Protein AF-A0A2J7ZHQ9-F1 (afdb_monomer_lite)

Structure (mmCIF, N/CA/C/O backbone):
data_AF-A0A2J7ZHQ9-F1
#
_entry.id   AF-A0A2J7ZHQ9-F1
#
loop_
_atom_site.group_PDB
_atom_site.id
_atom_site.type_symbol
_atom_site.label_atom_id
_atom_site.label_alt_id
_atom_site.label_comp_id
_atom_site.label_asym_id
_atom_site.label_entity_id
_atom_site.label_seq_id
_atom_site.pdbx_PDB_ins_code
_atom_site.Cartn_x
_atom_site.Cartn_y
_atom_site.Cartn_z
_atom_site.occupancy
_atom_site.B_iso_or_equiv
_atom_site.auth_seq_id
_atom_site.auth_comp_id
_atom_site.auth_asym_id
_atom_site.auth_atom_id
_atom_site.pdbx_PDB_model_num
ATOM 1 N N . HIS A 1 1 ? -12.777 -10.009 83.485 1.00 61.78 1 HIS A N 1
ATOM 2 C CA . HIS A 1 1 ? -12.203 -10.691 82.304 1.00 61.78 1 HIS A CA 1
ATOM 3 C C . HIS A 1 1 ? -13.187 -10.829 81.144 1.00 61.78 1 HIS A C 1
ATOM 5 O O . HIS A 1 1 ? -12.791 -10.508 80.039 1.00 61.78 1 HIS A O 1
ATOM 11 N N . VAL A 1 2 ? -14.446 -11.237 81.347 1.00 70.38 2 VAL A N 1
ATOM 12 C CA . VAL A 1 2 ? -15.416 -11.395 80.236 1.00 70.38 2 VAL A CA 1
ATOM 13 C C . VAL A 1 2 ? -15.802 -10.056 79.583 1.00 70.38 2 VAL A C 1
ATOM 15 O O . VAL A 1 2 ? -15.767 -9.934 78.365 1.00 70.38 2 VAL A O 1
ATOM 18 N N . GLU A 1 3 ? -16.074 -9.015 80.376 1.00 69.62 3 GLU A N 1
ATOM 19 C CA . GLU A 1 3 ? -16.446 -7.682 79.860 1.00 69.62 3 GLU A CA 1
ATOM 20 C C . GLU A 1 3 ? -15.342 -7.027 79.017 1.00 69.62 3 GLU A C 1
ATOM 22 O O . GLU A 1 3 ? -15.612 -6.379 78.006 1.00 69.62 3 GLU A O 1
ATOM 27 N N . THR A 1 4 ? -14.079 -7.238 79.395 1.00 74.06 4 THR A N 1
ATOM 28 C CA . THR A 1 4 ? -12.920 -6.731 78.650 1.00 74.06 4 THR A CA 1
ATOM 29 C C . THR A 1 4 ? -12.743 -7.435 77.303 1.00 74.06 4 THR A C 1
ATOM 31 O O . THR A 1 4 ? -12.291 -6.803 76.351 1.00 74.06 4 THR A O 1
ATOM 34 N N . THR A 1 5 ? -13.133 -8.709 77.200 1.00 85.06 5 THR A N 1
ATOM 35 C CA . THR A 1 5 ? -13.082 -9.485 75.951 1.00 85.06 5 THR A CA 1
ATOM 36 C C . THR A 1 5 ? -14.161 -9.023 74.976 1.00 85.06 5 THR A C 1
ATOM 38 O O . THR A 1 5 ? -13.853 -8.697 73.833 1.00 85.06 5 THR A O 1
ATOM 41 N N . VAL A 1 6 ? -15.399 -8.856 75.452 1.00 86.94 6 VAL A N 1
ATOM 42 C CA . VAL A 1 6 ? -16.520 -8.370 74.627 1.00 86.94 6 VAL A CA 1
ATOM 43 C C . VAL A 1 6 ? -16.253 -6.956 74.095 1.00 86.94 6 VAL A C 1
ATOM 45 O O . VAL A 1 6 ? -16.553 -6.648 72.942 1.00 86.94 6 VAL A O 1
ATOM 48 N N . ALA A 1 7 ? -15.638 -6.084 74.900 1.00 88.06 7 ALA A N 1
ATOM 49 C CA . ALA A 1 7 ? -15.259 -4.740 74.460 1.00 88.06 7 ALA A CA 1
ATOM 50 C C . ALA A 1 7 ? -14.174 -4.744 73.364 1.00 88.06 7 ALA A C 1
ATOM 52 O O . ALA A 1 7 ? -14.188 -3.877 72.483 1.00 88.06 7 ALA A O 1
ATOM 53 N N . ALA A 1 8 ? -13.245 -5.706 73.401 1.00 88.19 8 ALA A N 1
ATOM 54 C CA . ALA A 1 8 ? -12.218 -5.875 72.376 1.00 88.19 8 ALA A CA 1
ATOM 55 C C . ALA A 1 8 ? -12.822 -6.376 71.053 1.00 88.19 8 ALA A C 1
ATOM 57 O O . ALA A 1 8 ? -12.576 -5.768 70.010 1.00 88.19 8 ALA A O 1
ATOM 58 N N . GLU A 1 9 ? -13.698 -7.382 71.110 1.00 90.19 9 GLU A N 1
ATOM 59 C CA . GLU A 1 9 ? -14.423 -7.922 69.948 1.00 90.19 9 GLU A CA 1
ATOM 60 C C . GLU A 1 9 ? -15.293 -6.848 69.271 1.00 90.19 9 GLU A C 1
ATOM 62 O O . GLU A 1 9 ? -15.288 -6.694 68.050 1.00 90.19 9 GLU A O 1
ATOM 67 N N . LEU A 1 10 ? -15.977 -6.008 70.058 1.00 91.88 10 LEU A N 1
ATOM 68 C CA . LEU A 1 10 ? -16.761 -4.878 69.541 1.00 91.88 10 LEU A CA 1
ATOM 69 C C . LEU A 1 10 ? -15.901 -3.827 68.828 1.00 91.88 10 LEU A C 1
ATOM 71 O O . LEU A 1 10 ? -16.363 -3.164 67.893 1.00 91.88 10 LEU A O 1
ATOM 75 N N . LYS A 1 11 ? -14.664 -3.623 69.287 1.00 93.12 11 LYS A N 1
ATOM 76 C CA . LYS A 1 11 ? -13.722 -2.688 68.663 1.00 93.12 11 LYS A CA 1
ATOM 77 C C . LYS A 1 11 ? -13.212 -3.235 67.329 1.00 93.12 11 LYS A C 1
ATOM 79 O O . LYS A 1 11 ? -13.071 -2.460 66.383 1.00 93.12 11 LYS A O 1
ATOM 84 N N . GLU A 1 12 ? -12.988 -4.540 67.252 1.00 93.69 12 GLU A N 1
ATOM 85 C CA . GLU A 1 12 ? -12.565 -5.243 66.041 1.00 93.69 12 GLU A CA 1
ATOM 86 C C . GLU A 1 12 ? -13.674 -5.257 64.979 1.00 93.69 12 GLU A C 1
ATOM 88 O O . GLU A 1 12 ? -13.460 -4.770 63.868 1.00 93.69 12 GLU A O 1
ATOM 93 N N . LEU A 1 13 ? -14.906 -5.612 65.359 1.00 94.31 13 LEU A N 1
ATOM 94 C CA . LEU A 1 13 ? -16.095 -5.528 64.496 1.00 94.31 13 LEU A CA 1
ATOM 95 C C . LEU A 1 13 ? -16.310 -4.122 63.910 1.00 94.31 13 LEU A C 1
ATOM 97 O O . LEU A 1 13 ? -16.663 -3.957 62.740 1.00 94.31 13 LEU A O 1
ATOM 101 N N . LYS A 1 14 ? -16.065 -3.070 64.701 1.00 94.75 14 LYS A N 1
ATOM 102 C CA . LYS A 1 14 ? -16.135 -1.680 64.214 1.00 94.75 14 LYS A CA 1
ATOM 103 C C . LYS A 1 14 ? -15.037 -1.356 63.200 1.00 94.75 14 LYS A C 1
ATOM 105 O O . LYS A 1 14 ? -15.280 -0.575 62.276 1.00 94.75 14 LYS A O 1
ATOM 110 N N . ALA A 1 15 ? -13.841 -1.914 63.368 1.00 94.38 15 ALA A N 1
ATOM 111 C CA . ALA A 1 15 ? -12.746 -1.728 62.422 1.00 94.38 15 ALA A CA 1
ATOM 112 C C . ALA A 1 15 ? -13.051 -2.420 61.085 1.00 94.38 15 ALA A C 1
ATOM 114 O O . ALA A 1 15 ? -12.880 -1.803 60.028 1.00 94.38 15 ALA A O 1
ATOM 115 N N . GLU A 1 16 ? -13.589 -3.639 61.129 1.00 94.56 16 GLU A N 1
ATOM 116 C CA . GLU A 1 16 ? -14.009 -4.390 59.943 1.00 94.56 16 GLU A CA 1
ATOM 117 C C . GLU A 1 16 ? -15.145 -3.702 59.186 1.00 94.56 16 GLU A C 1
ATOM 119 O O . GLU A 1 16 ? -15.059 -3.531 57.968 1.00 94.56 16 GLU A O 1
ATOM 124 N N . LEU A 1 17 ? -16.168 -3.202 59.887 1.00 96.19 17 LEU A N 1
ATOM 125 C CA . LEU A 1 17 ? -17.249 -2.440 59.253 1.00 96.19 17 LEU A CA 1
ATOM 126 C C . LEU A 1 17 ? -16.724 -1.199 58.526 1.00 96.19 17 LEU A C 1
ATOM 128 O O . LEU A 1 17 ? -17.146 -0.900 57.406 1.00 96.19 17 LEU A O 1
ATOM 132 N N . LYS A 1 18 ? -15.761 -0.491 59.122 1.00 95.38 18 LYS A N 1
ATOM 133 C CA . LYS A 1 18 ? -15.149 0.689 58.499 1.00 95.38 18 LYS A CA 1
ATOM 134 C C . LYS A 1 18 ? -14.316 0.320 57.267 1.00 95.38 18 LYS A C 1
ATOM 136 O O . LYS A 1 18 ? -14.308 1.069 56.285 1.00 95.38 18 LYS A O 1
ATOM 141 N N . ALA A 1 19 ? -13.629 -0.822 57.295 1.00 94.00 19 ALA A N 1
ATOM 142 C CA . ALA A 1 19 ? -12.905 -1.347 56.140 1.00 94.00 19 ALA A CA 1
ATOM 143 C C . ALA A 1 19 ? -13.871 -1.729 55.007 1.00 94.00 19 ALA A C 1
ATOM 145 O O . ALA A 1 19 ? -13.697 -1.282 53.871 1.00 94.00 19 ALA A O 1
ATOM 146 N N . MET A 1 20 ? -14.953 -2.434 55.336 1.00 95.75 20 MET A N 1
ATOM 147 C CA . MET A 1 20 ? -15.978 -2.856 54.382 1.00 95.75 20 MET A CA 1
ATOM 148 C C . MET A 1 20 ? -16.685 -1.663 53.722 1.00 95.75 20 MET A C 1
ATOM 150 O O . MET A 1 20 ? -16.873 -1.644 52.506 1.00 95.75 20 MET A O 1
ATOM 154 N N . GLN A 1 21 ? -16.999 -0.612 54.486 1.00 94.31 21 GLN A N 1
ATOM 155 C CA . GLN A 1 21 ? -17.544 0.639 53.944 1.00 94.31 21 GLN A CA 1
ATOM 156 C C . GLN A 1 21 ? -16.585 1.306 52.949 1.00 94.31 21 GLN A C 1
ATOM 158 O O . GLN A 1 21 ? -17.005 1.785 51.891 1.00 94.31 21 GLN A O 1
ATOM 163 N N . LYS A 1 22 ? -15.281 1.322 53.253 1.00 95.50 22 LYS A N 1
ATOM 164 C CA . LYS A 1 22 ? -14.257 1.872 52.353 1.00 95.50 22 LYS A CA 1
ATOM 165 C C . LYS A 1 22 ? -14.185 1.077 51.051 1.00 95.50 22 LYS A C 1
ATOM 167 O O . LYS A 1 22 ? -14.045 1.675 49.981 1.00 95.50 22 LYS A O 1
ATOM 172 N N . ASP A 1 23 ? -14.290 -0.242 51.129 1.00 92.94 23 ASP A N 1
ATOM 173 C CA . ASP A 1 23 ? -14.231 -1.112 49.958 1.00 92.94 23 ASP A CA 1
ATOM 174 C C . ASP A 1 23 ? -15.501 -1.030 49.106 1.00 92.94 23 ASP A C 1
ATOM 176 O O . ASP A 1 23 ? -15.393 -0.967 47.880 1.00 92.94 23 ASP A O 1
ATOM 180 N N . PHE A 1 24 ? -16.677 -0.857 49.714 1.00 94.50 24 PHE A N 1
ATOM 181 C CA . PHE A 1 24 ? -17.918 -0.562 48.991 1.00 94.50 24 PHE A CA 1
ATOM 182 C C . PHE A 1 24 ? -17.814 0.729 48.163 1.00 94.50 24 PHE A C 1
ATOM 184 O O . PHE A 1 24 ? -18.141 0.741 46.974 1.00 94.50 24 PHE A O 1
ATOM 191 N N . VAL A 1 25 ? -17.271 1.807 48.741 1.00 93.94 25 VAL A N 1
ATOM 192 C CA . VAL A 1 25 ? -17.068 3.080 48.022 1.00 93.94 25 VAL A CA 1
ATOM 193 C C . VAL A 1 25 ? -16.061 2.929 46.877 1.00 93.94 25 VAL A C 1
ATOM 195 O O . VAL A 1 25 ? -16.251 3.504 45.800 1.00 93.94 25 VAL A O 1
ATOM 198 N N . LYS A 1 26 ? -14.986 2.150 47.063 1.00 89.88 26 LYS A N 1
ATOM 199 C CA . LYS A 1 26 ? -14.046 1.842 45.970 1.00 89.88 26 LYS A CA 1
ATOM 200 C C . LYS A 1 26 ? -14.738 1.053 44.861 1.00 89.88 26 LYS A C 1
ATOM 202 O O . LYS A 1 26 ? -14.571 1.397 43.692 1.00 89.88 26 LYS A O 1
ATOM 207 N N . PHE A 1 27 ? -15.529 0.043 45.214 1.00 89.12 27 PHE A N 1
ATOM 208 C CA . PHE A 1 27 ? -16.251 -0.784 44.254 1.00 89.12 27 PHE A CA 1
ATOM 209 C C . PHE A 1 27 ? -17.253 0.046 43.442 1.00 89.12 27 PHE A C 1
ATOM 211 O O . PHE A 1 27 ? -17.243 -0.015 42.213 1.00 89.12 27 PHE A O 1
ATOM 218 N N . GLN A 1 28 ? -18.022 0.925 44.092 1.00 87.00 28 GLN A N 1
ATOM 219 C CA . GLN A 1 28 ? -18.915 1.866 43.407 1.00 87.00 28 GLN A CA 1
ATOM 220 C C . GLN A 1 28 ? -18.170 2.763 42.406 1.00 87.00 28 GLN A C 1
ATOM 222 O O . GLN A 1 28 ? -18.630 2.946 41.277 1.00 87.00 28 GLN A O 1
ATOM 227 N N . LYS A 1 29 ? -16.988 3.284 42.767 1.00 84.88 29 LYS A N 1
ATOM 228 C CA . LYS A 1 29 ? -16.154 4.085 41.849 1.00 84.88 29 LYS A CA 1
ATOM 229 C C . LYS A 1 29 ? -15.636 3.264 40.663 1.00 84.88 29 LYS A C 1
ATOM 231 O O . LYS A 1 29 ? -15.608 3.765 39.537 1.00 84.88 29 LYS A O 1
ATOM 236 N N . VAL A 1 30 ? -15.244 2.008 40.873 1.00 83.12 30 VAL A N 1
ATOM 237 C CA . VAL A 1 30 ? -14.820 1.109 39.785 1.00 83.12 30 VAL A CA 1
ATOM 238 C C . VAL A 1 30 ? -15.980 0.833 38.826 1.00 83.12 30 VAL A C 1
ATOM 240 O O . VAL A 1 30 ? -15.809 0.975 37.618 1.00 83.12 30 VAL A O 1
ATOM 243 N N . VAL A 1 31 ? -17.177 0.543 39.339 1.00 83.56 31 VAL A N 1
ATOM 244 C CA . VAL A 1 31 ? -18.376 0.311 38.514 1.00 83.56 31 VAL A CA 1
ATOM 245 C C . VAL A 1 31 ? -18.757 1.564 37.710 1.00 83.56 31 VAL A C 1
ATOM 247 O O . VAL A 1 31 ? -18.989 1.474 36.502 1.00 83.56 31 VAL A O 1
ATOM 250 N N . ALA A 1 32 ? -18.728 2.750 38.328 1.00 76.25 32 ALA A N 1
ATOM 251 C CA . ALA A 1 32 ? -19.004 4.023 37.652 1.00 76.25 32 ALA A CA 1
ATOM 252 C C . ALA A 1 32 ? -17.957 4.387 36.577 1.00 76.25 32 ALA A C 1
ATOM 254 O O . ALA A 1 32 ? -18.278 4.985 35.548 1.00 76.25 32 ALA A O 1
ATOM 255 N N . THR A 1 33 ? -16.687 4.024 36.778 1.00 71.50 33 THR A N 1
ATOM 256 C CA . THR A 1 33 ? -15.634 4.259 35.773 1.00 71.50 33 THR A CA 1
ATOM 257 C C . THR A 1 33 ? -15.592 3.195 34.674 1.00 71.50 33 THR A C 1
ATOM 259 O O . THR A 1 33 ? -15.195 3.500 33.545 1.00 71.50 33 THR A O 1
ATOM 262 N N . ALA A 1 34 ? -16.030 1.966 34.951 1.00 69.00 34 ALA A N 1
ATOM 263 C CA . ALA A 1 34 ? -16.168 0.911 33.951 1.00 69.00 34 ALA A CA 1
ATOM 264 C C . ALA A 1 34 ? -17.293 1.227 32.948 1.00 69.00 34 ALA A C 1
ATOM 266 O O . ALA A 1 34 ? -17.098 1.078 31.736 1.00 69.00 34 ALA A O 1
ATOM 267 N N . SER A 1 35 ? -18.428 1.754 33.421 1.00 60.59 35 SER A N 1
ATOM 268 C CA . SER A 1 35 ? -19.535 2.184 32.555 1.00 60.59 35 SER A CA 1
ATOM 269 C C . SER A 1 35 ? -19.158 3.393 31.683 1.00 60.59 35 SER A C 1
ATOM 271 O O . SER A 1 35 ? -19.458 3.412 30.485 1.00 60.59 35 SER A O 1
ATOM 273 N N . SER A 1 36 ? -18.399 4.359 32.218 1.00 59.44 36 SER A N 1
ATOM 274 C CA . SER A 1 36 ? -17.963 5.538 31.453 1.00 59.44 36 SER A CA 1
ATOM 275 C C . SER A 1 36 ? -16.868 5.233 30.418 1.00 59.44 36 SER A C 1
ATOM 277 O O . SER A 1 36 ? -16.917 5.757 29.300 1.00 59.44 36 SER A O 1
ATOM 279 N N . LYS A 1 37 ? -15.915 4.334 30.715 1.00 58.94 37 LYS A N 1
ATOM 280 C CA . LYS A 1 37 ? -14.898 3.876 29.743 1.00 58.94 37 LYS A CA 1
ATOM 281 C C . LYS A 1 37 ? -15.503 3.054 28.604 1.00 58.94 37 LYS A C 1
ATOM 283 O O . LYS A 1 37 ? -15.069 3.210 27.460 1.00 58.94 37 LYS A O 1
ATOM 288 N N . SER A 1 38 ? -16.508 2.223 28.888 1.00 55.09 38 SER A N 1
ATOM 289 C CA . SER A 1 38 ? -17.235 1.455 27.867 1.00 55.09 38 SER A CA 1
ATOM 290 C C . SER A 1 38 ? -17.965 2.380 26.883 1.00 55.09 38 SER A C 1
ATOM 292 O O . SER A 1 38 ? -17.800 2.256 25.667 1.00 55.09 38 SER A O 1
ATOM 294 N N . ASN A 1 39 ? -18.650 3.411 27.392 1.00 55.84 39 ASN A N 1
ATOM 295 C CA . ASN A 1 39 ? -19.322 4.406 26.550 1.00 55.84 39 ASN A CA 1
ATOM 296 C C . ASN A 1 39 ? -18.348 5.290 25.759 1.00 55.84 39 ASN A C 1
ATOM 298 O O . ASN A 1 39 ? -18.624 5.619 24.606 1.00 55.84 39 ASN A O 1
ATOM 302 N N . LYS A 1 40 ? -17.178 5.633 26.315 1.00 57.06 40 LYS A N 1
ATOM 303 C CA . LYS A 1 40 ? -16.151 6.405 25.591 1.00 57.06 40 LYS A CA 1
ATOM 304 C C . LYS A 1 40 ? -15.539 5.604 24.434 1.00 57.06 40 LYS A C 1
ATOM 306 O O . LYS A 1 40 ? -15.316 6.158 23.362 1.00 57.06 40 LYS A O 1
ATOM 311 N N . ARG A 1 41 ? -15.345 4.289 24.611 1.00 56.53 41 ARG A N 1
ATOM 312 C CA . ARG A 1 41 ? -14.895 3.372 23.545 1.00 56.53 41 ARG A CA 1
ATOM 313 C C . ARG A 1 41 ? -15.956 3.132 22.468 1.00 56.53 41 ARG A C 1
ATOM 315 O O . ARG A 1 41 ? -15.578 2.922 21.322 1.00 56.53 41 ARG A O 1
ATOM 322 N N . LYS A 1 42 ? -17.249 3.177 22.808 1.00 53.47 42 LYS A N 1
ATOM 323 C CA . LYS A 1 42 ? -18.343 3.129 21.821 1.00 53.47 42 LYS A CA 1
ATOM 324 C C . LYS A 1 42 ? -18.479 4.442 21.043 1.00 53.47 42 LYS A C 1
ATOM 326 O O . LYS A 1 42 ? -18.558 4.406 19.825 1.00 53.47 42 LYS A O 1
ATOM 331 N N . ARG A 1 43 ? -18.416 5.600 21.713 1.00 52.22 43 ARG A N 1
ATOM 332 C CA . ARG A 1 43 ? -18.513 6.922 21.058 1.00 52.22 43 ARG A CA 1
ATOM 333 C C . ARG A 1 43 ? -17.313 7.256 20.169 1.00 52.22 43 ARG A C 1
ATOM 335 O O . ARG A 1 43 ? -17.493 7.910 19.157 1.00 52.22 43 ARG A O 1
ATOM 342 N N . ALA A 1 44 ? -16.113 6.765 20.488 1.00 56.50 44 ALA A N 1
ATOM 343 C CA . ALA A 1 44 ? -14.942 6.903 19.612 1.00 56.50 44 ALA A CA 1
ATOM 344 C C . ALA A 1 44 ? -15.003 6.024 18.341 1.00 56.50 44 ALA A C 1
ATOM 346 O O . ALA A 1 44 ? -14.116 6.110 17.497 1.00 56.50 44 ALA A O 1
ATOM 347 N N . LYS A 1 45 ? -16.017 5.157 18.217 1.00 56.50 45 LYS A N 1
ATOM 348 C CA . LYS A 1 45 ? -16.210 4.216 17.106 1.00 56.50 45 LYS A CA 1
ATOM 349 C C . LYS A 1 45 ? -17.487 4.480 16.309 1.00 56.50 45 LYS A C 1
ATOM 351 O O . LYS A 1 45 ? -17.897 3.592 15.581 1.00 56.50 45 LYS A O 1
ATOM 356 N N . LEU A 1 46 ? -18.141 5.626 16.462 1.00 61.59 46 LEU A N 1
ATOM 357 C CA . LEU A 1 46 ? -19.355 5.971 15.720 1.00 61.59 46 LEU A CA 1
ATOM 358 C C . LEU A 1 46 ? -19.148 7.338 15.063 1.00 61.59 46 LEU A C 1
ATOM 360 O O . LEU A 1 46 ? -18.519 8.214 15.660 1.00 61.59 46 LEU A O 1
ATOM 364 N N . ASN A 1 47 ? -19.639 7.513 13.837 1.00 61.50 47 ASN A N 1
ATOM 365 C CA . ASN A 1 47 ? -19.669 8.825 13.189 1.00 61.50 47 ASN A CA 1
ATOM 366 C C . ASN A 1 47 ? -20.606 9.773 13.965 1.00 61.50 47 ASN A C 1
ATOM 368 O O . ASN A 1 47 ? -21.385 9.332 14.811 1.00 61.50 47 ASN A O 1
ATOM 372 N N . ALA A 1 48 ? -20.581 11.073 13.648 1.00 65.44 48 ALA A N 1
ATOM 373 C CA . ALA A 1 48 ? -21.476 12.068 14.256 1.00 65.44 48 ALA A CA 1
ATOM 374 C C . ALA A 1 48 ? -22.978 11.717 14.125 1.00 65.44 48 ALA A C 1
ATOM 376 O O . ALA A 1 48 ? -23.772 12.133 14.960 1.00 65.44 48 ALA A O 1
ATOM 377 N N . ASP A 1 49 ? -23.331 10.903 13.126 1.00 69.06 49 ASP A N 1
ATOM 378 C CA . ASP A 1 49 ? -24.682 10.416 12.813 1.00 69.06 49 ASP A CA 1
ATOM 379 C C . ASP A 1 49 ? -25.022 9.047 13.460 1.00 69.06 49 ASP A C 1
ATOM 381 O O . ASP A 1 49 ? -26.010 8.401 13.138 1.00 69.06 49 ASP A O 1
ATOM 385 N N . GLY A 1 50 ? -24.182 8.524 14.363 1.00 67.44 50 GLY A N 1
ATOM 386 C CA . GLY A 1 50 ? -24.461 7.261 15.069 1.00 67.44 50 GLY A CA 1
ATOM 387 C C . GLY A 1 50 ? -24.283 5.984 14.234 1.00 67.44 50 GLY A C 1
ATOM 388 O O . GLY A 1 50 ? -24.469 4.885 14.756 1.00 67.44 50 GLY A O 1
ATOM 389 N N . THR A 1 51 ? -23.865 6.104 12.974 1.00 65.44 51 THR A N 1
ATOM 390 C CA . THR A 1 51 ? -23.480 4.981 12.107 1.00 65.44 51 THR A CA 1
ATOM 391 C C . THR A 1 51 ? -22.059 4.493 12.408 1.00 65.44 51 THR A C 1
ATOM 393 O O . THR A 1 51 ? -21.206 5.265 12.863 1.00 65.44 51 THR A O 1
ATOM 396 N N . GLU A 1 52 ? -21.770 3.205 12.159 1.00 62.59 52 GLU A N 1
ATOM 397 C CA . GLU A 1 52 ? -20.383 2.722 12.207 1.00 62.59 52 GLU A CA 1
ATOM 398 C C . GLU A 1 52 ? -19.529 3.500 11.177 1.00 62.59 52 GLU A C 1
ATOM 400 O O . GLU A 1 52 ? -19.948 3.647 10.025 1.00 62.59 52 GLU A O 1
ATOM 405 N N . PRO A 1 53 ? -18.323 3.987 11.537 1.00 57.81 53 PRO A N 1
ATOM 406 C CA . PRO A 1 53 ? -17.359 4.482 10.579 1.00 57.81 53 PRO A CA 1
ATOM 407 C C . PRO A 1 53 ? -17.095 3.341 9.620 1.00 57.81 53 PRO A C 1
ATOM 409 O O . PRO A 1 53 ? -16.670 2.259 10.038 1.00 57.81 53 PRO A O 1
ATOM 412 N N . SER A 1 54 ? -17.384 3.578 8.341 1.00 58.09 54 SER A N 1
ATOM 413 C CA . SER A 1 54 ? -17.089 2.605 7.305 1.00 58.09 54 SER A CA 1
ATOM 414 C C . SER A 1 54 ? -15.628 2.188 7.458 1.00 58.09 54 SER A C 1
ATOM 416 O O . SER A 1 54 ? -14.712 2.993 7.285 1.00 58.09 54 SER A O 1
ATOM 418 N N . ARG A 1 55 ? -15.393 0.915 7.798 1.00 54.12 55 ARG A N 1
ATOM 419 C CA . ARG A 1 55 ? -14.043 0.335 7.927 1.00 54.12 55 ARG A CA 1
ATOM 420 C C . ARG A 1 55 ? -13.306 0.276 6.584 1.00 54.12 55 ARG A C 1
ATOM 422 O O . ARG A 1 55 ? -12.193 -0.247 6.515 1.00 54.12 55 ARG A O 1
ATOM 429 N N . SER A 1 56 ? -13.883 0.815 5.512 1.00 53.66 56 SER A N 1
ATOM 430 C CA . SER A 1 56 ? -13.185 1.073 4.263 1.00 53.66 56 SER A CA 1
ATOM 431 C C . SER A 1 56 ? -12.340 2.343 4.398 1.00 53.66 56 SER A C 1
ATOM 433 O O . SER A 1 56 ? -12.702 3.421 3.929 1.00 53.66 56 SER A O 1
ATOM 435 N N . SER A 1 57 ? -11.178 2.213 5.038 1.00 61.56 57 SER A N 1
ATOM 436 C CA . SER A 1 57 ? -10.083 3.164 4.835 1.00 61.56 57 SER A CA 1
ATOM 437 C C . SER A 1 57 ? -9.913 3.383 3.326 1.00 61.56 57 SER A C 1
ATOM 439 O O . SER A 1 57 ? -9.896 2.398 2.585 1.00 61.56 57 SER A O 1
ATOM 441 N N . GLY A 1 58 ? -9.823 4.633 2.856 1.00 63.44 58 GLY A N 1
ATOM 442 C CA . GLY A 1 58 ? -9.841 4.979 1.423 1.00 63.44 58 GLY A CA 1
ATOM 443 C C . GLY A 1 58 ? -8.842 4.203 0.549 1.00 63.44 58 GLY A C 1
ATOM 444 O O . GLY A 1 58 ? -9.052 4.067 -0.649 1.00 63.44 58 GLY A O 1
ATOM 445 N N . PHE A 1 59 ? -7.813 3.598 1.149 1.00 65.12 59 PHE A N 1
ATOM 446 C CA . PHE A 1 59 ? -6.861 2.694 0.497 1.00 65.12 59 PHE A CA 1
ATOM 447 C C . PHE A 1 59 ? -7.460 1.371 -0.015 1.00 65.12 59 PHE A C 1
ATOM 449 O O . PHE A 1 59 ? -6.887 0.756 -0.914 1.00 65.12 59 PHE A O 1
ATOM 456 N N . ARG A 1 60 ? -8.593 0.922 0.543 1.00 78.56 60 ARG A N 1
ATOM 457 C CA . ARG A 1 60 ? -9.325 -0.275 0.091 1.00 78.56 60 ARG A CA 1
ATOM 458 C C . ARG A 1 60 ? -10.384 0.028 -0.966 1.00 78.56 60 ARG A C 1
ATOM 460 O O . ARG A 1 60 ? -11.037 -0.904 -1.423 1.00 78.56 60 ARG A O 1
ATOM 467 N N . LYS A 1 61 ? -10.582 1.298 -1.335 1.00 80.75 61 LYS A N 1
ATOM 468 C CA . LYS A 1 61 ? -11.518 1.661 -2.399 1.00 80.75 61 LYS A CA 1
ATOM 469 C C . LYS A 1 61 ? -11.014 1.045 -3.713 1.00 80.75 61 LYS A C 1
ATOM 471 O O . LYS A 1 61 ? -9.864 1.308 -4.068 1.00 80.75 61 LYS A O 1
ATOM 476 N N . 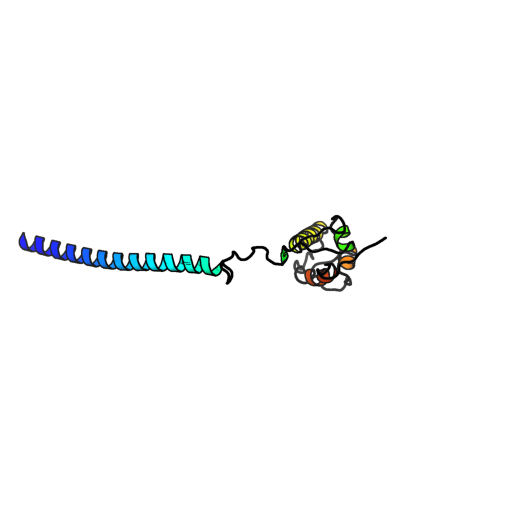PRO A 1 62 ? -11.819 0.225 -4.408 1.00 84.50 62 PRO A N 1
ATOM 477 C CA . PRO A 1 62 ? -11.478 -0.234 -5.747 1.00 84.50 62 PRO A CA 1
ATOM 478 C C . PRO A 1 62 ? -11.290 0.972 -6.671 1.00 84.50 62 PRO A C 1
ATOM 480 O O . PRO A 1 62 ? -12.107 1.895 -6.675 1.00 84.50 62 PRO A O 1
ATOM 483 N N . THR A 1 63 ? -10.181 0.989 -7.403 1.00 86.44 63 THR A N 1
ATOM 484 C CA . THR A 1 63 ? -9.830 2.056 -8.346 1.00 86.44 63 THR A CA 1
ATOM 485 C C . THR A 1 63 ? -9.402 1.435 -9.660 1.00 86.44 63 THR A C 1
ATOM 487 O O . THR A 1 63 ? -8.758 0.388 -9.661 1.00 86.44 63 THR A O 1
ATOM 490 N N . PHE A 1 64 ? -9.743 2.073 -10.773 1.00 88.25 64 PHE A N 1
ATOM 491 C CA . PHE A 1 64 ? -9.232 1.649 -12.068 1.00 88.25 64 PHE A CA 1
ATOM 492 C C . PHE A 1 64 ? -7.731 1.951 -12.169 1.00 88.25 64 PHE A C 1
ATOM 494 O O . PHE A 1 64 ? -7.251 2.983 -11.685 1.00 88.25 64 PHE A O 1
ATOM 501 N N . ILE A 1 65 ? -7.002 1.031 -12.789 1.00 89.81 65 ILE A N 1
ATOM 502 C CA . ILE A 1 65 ? -5.572 1.143 -13.088 1.00 89.81 65 ILE A CA 1
ATOM 503 C C . ILE A 1 65 ? -5.377 1.231 -14.602 1.00 89.81 65 ILE A C 1
ATOM 505 O O . ILE A 1 65 ? -6.219 0.739 -15.352 1.00 89.81 65 ILE A O 1
ATOM 509 N N . LEU A 1 66 ? -4.290 1.862 -15.045 1.00 88.81 66 LEU A N 1
ATOM 510 C CA . LEU A 1 66 ? -3.919 1.885 -16.462 1.00 88.81 66 LEU A CA 1
ATOM 511 C C . LEU A 1 66 ? -3.547 0.484 -16.968 1.00 88.81 66 LEU A C 1
ATOM 513 O O . LEU A 1 66 ? -3.038 -0.341 -16.205 1.00 88.81 66 LEU A O 1
ATOM 517 N N . ASP A 1 67 ? -3.734 0.254 -18.269 1.00 88.25 67 ASP A N 1
ATOM 518 C CA . ASP A 1 67 ? -3.448 -1.030 -18.926 1.00 88.25 67 ASP A CA 1
ATOM 519 C C . ASP A 1 67 ? -1.997 -1.480 -18.725 1.00 88.25 67 ASP A C 1
ATOM 521 O O . ASP A 1 67 ? -1.755 -2.647 -18.443 1.00 88.25 67 ASP A O 1
ATOM 525 N N . GLN A 1 68 ? -1.038 -0.548 -18.749 1.00 88.62 68 GLN A N 1
ATOM 526 C CA . GLN A 1 68 ? 0.374 -0.846 -18.485 1.00 88.62 68 GLN A CA 1
ATOM 527 C C . GLN A 1 68 ? 0.593 -1.434 -17.080 1.00 88.62 68 GLN A C 1
ATOM 529 O O . GLN A 1 68 ? 1.366 -2.376 -16.907 1.00 88.62 68 GLN A O 1
ATOM 534 N N . LEU A 1 69 ? -0.097 -0.897 -16.066 1.00 90.12 69 LEU A N 1
ATOM 535 C CA . LEU A 1 69 ? -0.028 -1.416 -14.700 1.00 90.12 69 LEU A CA 1
ATOM 536 C C . LEU A 1 69 ? -0.784 -2.746 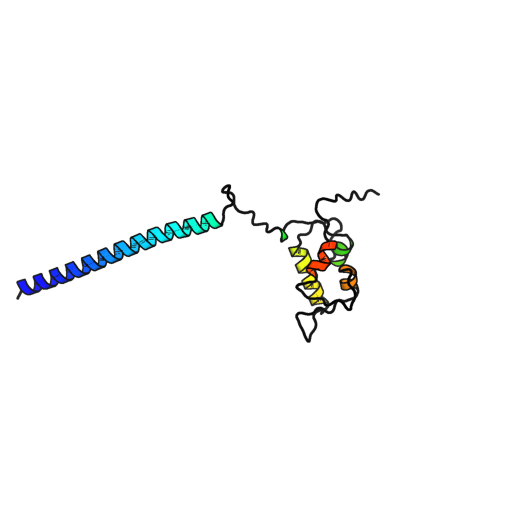-14.565 1.00 90.12 69 LEU A C 1
ATOM 538 O O . LEU A 1 69 ? -0.345 -3.612 -13.811 1.00 90.12 69 LEU A O 1
ATOM 542 N N . ALA A 1 70 ? -1.895 -2.924 -15.283 1.00 90.31 70 ALA A N 1
ATOM 543 C CA . ALA A 1 70 ? -2.638 -4.182 -15.301 1.00 90.31 70 ALA A CA 1
ATOM 544 C C . ALA A 1 70 ? -1.804 -5.317 -15.917 1.00 90.31 70 ALA A C 1
ATOM 546 O O . ALA A 1 70 ? -1.658 -6.366 -15.290 1.00 90.31 70 ALA A O 1
ATOM 547 N N . ASP A 1 71 ? -1.184 -5.065 -17.071 1.00 90.94 71 ASP A N 1
ATOM 548 C CA . ASP A 1 71 ? -0.324 -6.017 -17.777 1.00 90.94 71 ASP A CA 1
ATOM 549 C C . ASP A 1 71 ? 0.895 -6.402 -16.921 1.00 90.94 71 ASP A C 1
ATOM 551 O O . ASP A 1 71 ? 1.198 -7.585 -16.770 1.00 90.94 71 ASP A O 1
ATOM 555 N N . PHE A 1 72 ? 1.546 -5.426 -16.275 1.00 90.81 72 PHE A N 1
ATOM 556 C CA . PHE A 1 72 ? 2.690 -5.678 -15.390 1.00 90.81 72 PHE A CA 1
ATOM 557 C C . PHE A 1 72 ? 2.336 -6.558 -14.182 1.00 90.81 72 PHE A C 1
ATOM 559 O O . PHE A 1 72 ? 3.127 -7.396 -13.751 1.00 90.81 72 PHE A O 1
ATOM 566 N N . LEU A 1 73 ? 1.142 -6.373 -13.615 1.00 90.06 73 LEU A N 1
ATOM 567 C CA . LEU A 1 73 ? 0.660 -7.163 -12.479 1.00 90.06 73 LEU A CA 1
ATOM 568 C C . LEU A 1 73 ? -0.043 -8.458 -12.903 1.00 90.06 73 LEU A C 1
ATOM 570 O O . LEU A 1 73 ? -0.495 -9.205 -12.034 1.00 90.06 73 LEU A O 1
ATOM 574 N N . ASN A 1 74 ? -0.127 -8.719 -14.210 1.00 89.81 74 ASN A N 1
ATOM 575 C CA . ASN A 1 74 ? -0.845 -9.838 -14.809 1.00 89.81 74 ASN A CA 1
ATOM 576 C C . ASN A 1 74 ? -2.322 -9.907 -14.366 1.00 89.81 74 ASN A C 1
ATOM 578 O O . ASN A 1 74 ? -2.845 -10.963 -14.001 1.00 89.81 74 ASN A O 1
ATOM 582 N N . ILE A 1 75 ? -2.985 -8.748 -14.354 1.00 87.88 75 ILE A N 1
ATOM 583 C CA . ILE A 1 75 ? -4.408 -8.572 -14.039 1.00 87.88 75 ILE A CA 1
ATOM 584 C C . ILE A 1 75 ? -5.147 -8.201 -15.328 1.00 87.88 75 ILE A C 1
ATOM 586 O O . ILE A 1 75 ? -4.605 -7.516 -16.189 1.00 87.88 75 ILE A O 1
ATOM 590 N N . SER A 1 76 ? -6.413 -8.606 -15.455 1.00 88.12 76 SER A N 1
ATOM 591 C CA . SER A 1 76 ? -7.247 -8.197 -16.589 1.00 88.12 76 SER A CA 1
ATOM 592 C C . SER A 1 76 ? -7.369 -6.672 -16.680 1.00 88.12 76 SER A C 1
ATOM 594 O O . SER A 1 76 ? -7.725 -6.007 -15.699 1.00 88.12 76 SER A O 1
ATOM 596 N N . ARG A 1 77 ? -7.153 -6.129 -17.881 1.00 89.06 77 ARG A N 1
ATOM 597 C CA . ARG A 1 77 ? -7.380 -4.713 -18.207 1.00 89.06 77 ARG A CA 1
ATOM 598 C C . ARG A 1 77 ? -8.807 -4.290 -17.855 1.00 89.06 77 ARG A C 1
ATOM 600 O O . ARG A 1 77 ? -9.728 -5.109 -17.876 1.00 89.06 77 ARG A O 1
ATOM 607 N N . GLY A 1 78 ? -8.981 -3.031 -17.458 1.00 82.31 78 GLY A N 1
ATOM 608 C CA . GLY A 1 78 ? -10.276 -2.497 -17.015 1.00 82.31 78 GLY A CA 1
ATOM 609 C C . GLY A 1 78 ? -10.781 -3.020 -15.659 1.00 82.31 78 GLY A C 1
ATOM 610 O O . GLY A 1 78 ? -11.879 -2.658 -15.238 1.00 82.31 78 GLY A O 1
ATOM 611 N N . THR A 1 79 ? -10.006 -3.837 -14.936 1.00 83.38 79 THR A N 1
ATOM 612 C CA . THR A 1 79 ? -10.398 -4.311 -13.598 1.00 83.38 79 THR A CA 1
ATOM 613 C C . THR A 1 79 ? -10.175 -3.229 -12.545 1.00 83.38 79 THR A C 1
ATOM 615 O O . THR A 1 79 ? -9.135 -2.571 -12.507 1.00 83.38 79 THR A O 1
ATOM 618 N N . GLN A 1 80 ? -11.137 -3.070 -11.633 1.00 87.25 80 GLN A N 1
ATOM 619 C CA . GLN A 1 80 ? -10.971 -2.201 -10.470 1.00 87.25 80 GLN A CA 1
ATOM 620 C C . GLN A 1 80 ? -10.192 -2.928 -9.378 1.00 87.25 80 GLN A C 1
ATOM 622 O O . GLN A 1 80 ? -10.652 -3.930 -8.827 1.00 87.25 80 GLN A O 1
ATOM 627 N N . VAL A 1 81 ? -9.032 -2.388 -9.022 1.00 88.38 81 VAL A N 1
ATOM 628 C CA . VAL A 1 81 ? -8.140 -2.976 -8.024 1.00 88.38 81 VAL A CA 1
ATOM 629 C C . VAL A 1 81 ? -7.911 -1.966 -6.899 1.00 88.38 81 VAL A C 1
ATOM 631 O O . VAL A 1 81 ? -7.614 -0.797 -7.159 1.00 88.38 81 VAL A O 1
ATOM 634 N N . PRO A 1 82 ? -8.051 -2.366 -5.624 1.00 89.56 82 PRO A N 1
ATOM 635 C CA . PRO A 1 82 ? -7.702 -1.499 -4.509 1.00 89.56 82 PRO A CA 1
ATOM 636 C C . PRO A 1 82 ? -6.205 -1.180 -4.478 1.00 89.56 82 PRO A C 1
ATOM 638 O O . PRO A 1 82 ? -5.370 -2.065 -4.680 1.00 89.56 82 PRO A O 1
ATOM 641 N N . ARG A 1 83 ? -5.848 0.050 -4.089 1.00 88.19 83 ARG A N 1
ATOM 642 C CA . ARG A 1 83 ? -4.444 0.476 -3.932 1.00 88.19 83 ARG A CA 1
ATOM 643 C C . ARG A 1 83 ? -3.647 -0.446 -3.005 1.00 88.19 83 ARG A C 1
ATOM 645 O O . ARG A 1 83 ? -2.483 -0.725 -3.273 1.00 88.19 83 ARG A O 1
ATOM 652 N N . THR A 1 84 ? -4.275 -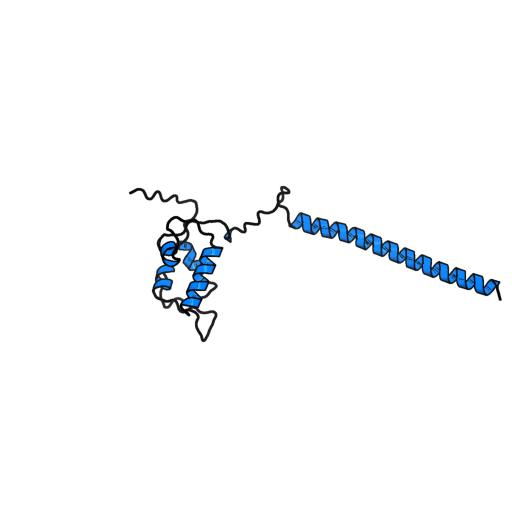0.977 -1.951 1.00 90.06 84 THR A N 1
ATOM 653 C CA . THR A 1 84 ? -3.630 -1.961 -1.064 1.00 90.06 84 THR A CA 1
ATOM 654 C C . THR A 1 84 ? -3.188 -3.229 -1.784 1.00 90.06 84 THR A C 1
ATOM 656 O O . THR A 1 84 ? -2.186 -3.815 -1.389 1.00 90.06 84 THR A O 1
ATOM 659 N N . GLU A 1 85 ? -3.937 -3.679 -2.789 1.00 90.38 85 GLU A N 1
ATOM 660 C CA . GLU A 1 85 ? -3.633 -4.920 -3.501 1.00 90.38 85 GLU A CA 1
ATOM 661 C C . GLU A 1 85 ? -2.511 -4.700 -4.513 1.00 90.38 85 GLU A C 1
ATOM 663 O O . GLU A 1 85 ? -1.535 -5.446 -4.513 1.00 90.38 85 GLU A O 1
ATOM 668 N N . VAL A 1 86 ? -2.564 -3.587 -5.250 1.00 89.88 86 VAL A N 1
ATOM 669 C CA . VAL A 1 86 ? -1.479 -3.148 -6.141 1.00 89.88 86 VAL A CA 1
ATOM 670 C C . VAL A 1 86 ? -0.147 -3.072 -5.392 1.00 89.88 86 VAL A C 1
ATOM 672 O O . VAL A 1 86 ? 0.848 -3.655 -5.815 1.00 89.88 86 VAL A O 1
ATOM 675 N N . THR A 1 87 ? -0.121 -2.410 -4.230 1.00 90.94 87 THR A N 1
ATOM 676 C CA . THR A 1 87 ? 1.095 -2.299 -3.410 1.00 90.94 87 THR A CA 1
ATOM 677 C C . THR A 1 87 ? 1.632 -3.662 -2.964 1.00 90.94 87 THR A C 1
ATOM 679 O O . THR A 1 87 ? 2.847 -3.858 -2.937 1.00 90.94 87 THR A O 1
ATOM 682 N N . LYS A 1 88 ? 0.767 -4.626 -2.621 1.00 92.12 88 LYS A N 1
ATOM 683 C CA . LYS A 1 88 ? 1.220 -5.977 -2.250 1.00 92.12 88 LYS A CA 1
ATOM 684 C C . LYS A 1 88 ? 1.864 -6.699 -3.426 1.00 92.12 88 LYS A C 1
ATOM 686 O O . LYS A 1 88 ? 2.926 -7.286 -3.241 1.00 92.12 88 LYS A O 1
ATOM 691 N N . LEU A 1 89 ? 1.234 -6.650 -4.597 1.00 92.75 89 LEU A N 1
ATOM 692 C CA . LEU A 1 89 ? 1.732 -7.326 -5.794 1.00 92.75 89 LEU A CA 1
ATOM 693 C C . LEU A 1 89 ? 3.081 -6.746 -6.231 1.00 92.75 89 LEU A C 1
ATOM 695 O O . LEU A 1 89 ? 4.016 -7.498 -6.485 1.00 92.75 89 LEU A O 1
ATOM 699 N N . ILE A 1 90 ? 3.234 -5.421 -6.184 1.00 92.88 90 ILE A N 1
ATOM 700 C CA . ILE A 1 90 ? 4.517 -4.763 -6.471 1.00 92.88 90 ILE A CA 1
ATOM 701 C C . ILE A 1 90 ? 5.585 -5.155 -5.445 1.00 92.88 90 ILE A C 1
ATOM 703 O O . ILE A 1 90 ? 6.707 -5.484 -5.819 1.00 92.88 90 ILE A O 1
ATOM 707 N N . ASN A 1 91 ? 5.255 -5.197 -4.151 1.00 92.81 91 ASN A N 1
ATOM 708 C CA . ASN A 1 91 ? 6.201 -5.666 -3.133 1.00 92.81 91 ASN A CA 1
ATOM 709 C C . ASN A 1 91 ? 6.610 -7.134 -3.345 1.00 92.81 91 ASN A C 1
ATOM 711 O O . ASN A 1 91 ? 7.755 -7.494 -3.072 1.00 92.81 91 ASN A O 1
ATOM 715 N N . ALA A 1 92 ? 5.692 -7.984 -3.810 1.00 94.19 92 ALA A N 1
ATOM 716 C CA . ALA A 1 92 ? 6.003 -9.365 -4.164 1.00 94.19 92 ALA A CA 1
ATOM 717 C C . ALA A 1 92 ? 6.949 -9.423 -5.372 1.00 94.19 92 ALA A C 1
ATOM 719 O O . ALA A 1 92 ? 7.952 -10.131 -5.315 1.00 94.19 92 ALA A O 1
ATOM 720 N N . TYR A 1 93 ? 6.694 -8.614 -6.402 1.00 94.19 93 TYR A N 1
ATOM 721 C CA . TYR A 1 93 ? 7.561 -8.485 -7.573 1.00 94.19 93 TYR A CA 1
ATOM 722 C C . TYR A 1 93 ? 8.975 -8.004 -7.208 1.00 94.19 93 TYR A C 1
ATOM 724 O O . TYR A 1 93 ? 9.955 -8.612 -7.635 1.00 94.19 93 TYR A O 1
ATOM 732 N N . ILE A 1 94 ? 9.096 -6.965 -6.372 1.00 92.62 94 ILE A N 1
ATOM 733 C CA . ILE A 1 94 ? 10.385 -6.431 -5.895 1.00 92.62 94 ILE A CA 1
ATOM 734 C C . ILE A 1 94 ? 11.209 -7.533 -5.218 1.00 92.62 94 ILE A C 1
ATOM 736 O O . ILE A 1 94 ? 12.408 -7.661 -5.468 1.00 92.62 94 ILE A O 1
ATOM 740 N N . LYS A 1 95 ? 10.565 -8.356 -4.380 1.00 91.94 95 LYS A N 1
ATOM 741 C CA . LYS A 1 95 ? 11.220 -9.475 -3.689 1.00 91.94 95 LYS A CA 1
ATOM 742 C C . LYS A 1 95 ? 11.585 -10.613 -4.637 1.00 91.94 95 LYS A C 1
ATOM 744 O O . LYS A 1 95 ? 12.690 -11.138 -4.537 1.00 91.94 95 LYS A O 1
ATOM 749 N N . ALA A 1 96 ? 10.684 -10.981 -5.547 1.00 93.94 96 ALA A N 1
ATOM 750 C CA . ALA A 1 96 ? 10.907 -12.051 -6.517 1.00 93.94 96 ALA A CA 1
ATOM 751 C C . ALA A 1 96 ? 12.099 -11.744 -7.438 1.00 93.94 96 ALA A C 1
ATOM 753 O O . ALA A 1 96 ? 12.927 -12.617 -7.685 1.00 93.94 96 ALA A O 1
ATOM 754 N N . ASN A 1 97 ? 12.230 -10.485 -7.861 1.00 93.12 97 ASN A N 1
ATOM 755 C CA . ASN A 1 97 ? 13.311 -10.014 -8.727 1.00 93.12 97 ASN A CA 1
ATOM 756 C C . ASN A 1 97 ? 14.552 -9.527 -7.962 1.00 93.12 97 ASN A C 1
ATOM 758 O O . ASN A 1 97 ? 15.493 -9.043 -8.582 1.00 93.12 97 ASN A O 1
ATOM 762 N N . LYS A 1 98 ? 14.572 -9.648 -6.626 1.00 93.50 98 LYS A N 1
ATOM 763 C CA . LYS A 1 98 ? 15.683 -9.210 -5.760 1.00 93.50 98 LYS A CA 1
ATOM 764 C C . LYS A 1 98 ? 16.123 -7.764 -6.031 1.00 93.50 98 LYS A C 1
ATOM 766 O O . LYS A 1 98 ? 17.306 -7.453 -5.987 1.00 93.50 98 LYS A O 1
ATOM 771 N N . LEU A 1 99 ? 15.160 -6.871 -6.261 1.00 92.25 99 LEU A N 1
ATOM 772 C CA . LEU A 1 99 ? 15.409 -5.452 -6.550 1.00 92.25 99 LEU A CA 1
ATOM 773 C C . LEU A 1 99 ? 15.764 -4.640 -5.296 1.00 92.25 99 LEU A C 1
ATOM 775 O O . LEU A 1 99 ? 15.820 -3.420 -5.347 1.00 92.25 99 LEU A O 1
ATOM 779 N N . GLN A 1 100 ? 15.938 -5.285 -4.145 1.00 92.88 100 GLN A N 1
ATOM 780 C CA . GLN A 1 100 ? 16.364 -4.627 -2.917 1.00 92.88 100 GLN A CA 1
ATOM 781 C C . GLN A 1 100 ? 17.889 -4.591 -2.870 1.00 92.88 100 GLN A C 1
ATOM 783 O O . GLN A 1 100 ? 18.536 -5.615 -3.089 1.00 92.88 100 GLN A O 1
ATOM 788 N N . ASP A 1 101 ? 18.449 -3.428 -2.554 1.00 91.31 101 ASP A N 1
ATOM 789 C CA . ASP A 1 101 ? 19.892 -3.275 -2.413 1.00 91.31 101 ASP A CA 1
ATOM 790 C C . ASP A 1 101 ? 20.395 -4.125 -1.216 1.00 91.31 101 ASP A C 1
ATOM 792 O O . ASP A 1 101 ? 19.841 -4.029 -0.113 1.00 91.31 101 ASP A O 1
ATOM 796 N N . PRO A 1 102 ? 21.406 -4.997 -1.412 1.00 90.81 102 PRO A N 1
ATOM 797 C CA . PRO A 1 102 ? 21.932 -5.866 -0.356 1.00 90.81 102 PRO A CA 1
ATOM 798 C C . PRO A 1 102 ? 22.716 -5.103 0.723 1.00 90.81 102 PRO A C 1
ATOM 800 O O . PRO A 1 102 ? 22.874 -5.605 1.836 1.00 90.81 102 PRO A O 1
ATOM 803 N N . THR A 1 103 ? 23.212 -3.911 0.401 1.00 91.31 103 THR A N 1
ATOM 804 C CA . THR A 1 103 ? 23.992 -3.031 1.280 1.00 91.31 103 THR A CA 1
ATOM 805 C C . THR A 1 103 ? 23.109 -2.057 2.055 1.00 91.31 103 THR A C 1
ATOM 807 O O . THR A 1 103 ? 23.354 -1.824 3.238 1.00 91.31 103 THR A O 1
ATOM 810 N N . ASP A 1 104 ? 22.056 -1.525 1.429 1.00 89.75 104 ASP A N 1
ATOM 811 C CA . ASP A 1 104 ? 21.052 -0.684 2.090 1.00 89.75 104 ASP A CA 1
ATOM 812 C C . ASP A 1 104 ? 19.636 -1.141 1.735 1.00 89.75 104 ASP A C 1
ATOM 814 O O . ASP A 1 104 ? 19.039 -0.691 0.762 1.00 89.75 104 ASP A O 1
ATOM 818 N N . GLY A 1 105 ? 19.038 -1.974 2.588 1.00 86.69 105 GLY A N 1
ATOM 819 C CA . GLY A 1 105 ? 17.695 -2.514 2.360 1.00 86.69 105 GLY A CA 1
ATOM 820 C C . GLY A 1 105 ? 16.570 -1.468 2.273 1.00 86.69 105 GLY A C 1
ATOM 821 O O . GLY A 1 105 ? 15.422 -1.839 2.010 1.00 86.69 105 GLY A O 1
ATOM 822 N N . ARG A 1 106 ? 16.845 -0.179 2.505 1.00 89.19 106 ARG A N 1
ATOM 823 C CA . ARG A 1 106 ? 15.889 0.909 2.251 1.00 89.19 106 ARG A CA 1
ATOM 824 C C . ARG A 1 106 ? 15.851 1.313 0.779 1.00 89.19 106 ARG A C 1
ATOM 826 O O . ARG A 1 106 ? 14.816 1.822 0.339 1.00 89.19 106 ARG A O 1
ATOM 833 N N . LYS A 1 107 ? 16.941 1.087 0.045 1.00 92.38 107 LYS A N 1
ATOM 834 C CA . LYS A 1 107 ? 17.086 1.403 -1.373 1.00 92.38 107 LYS A CA 1
ATOM 835 C C . LYS A 1 107 ? 16.632 0.234 -2.241 1.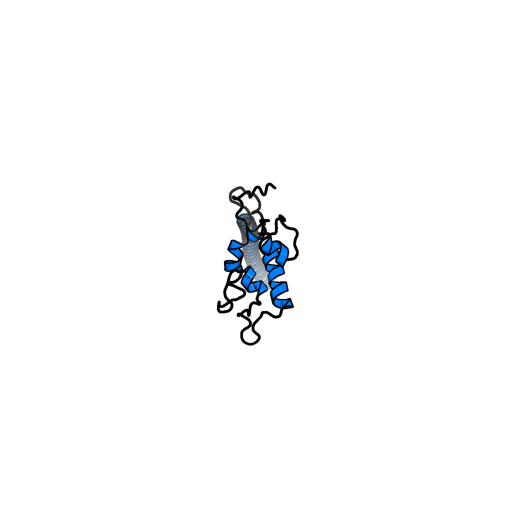00 92.38 107 LYS A C 1
ATOM 837 O O . LYS A 1 107 ? 16.775 -0.942 -1.898 1.00 92.38 107 LYS A O 1
ATOM 842 N N . LEU A 1 108 ? 16.034 0.589 -3.367 1.00 92.69 108 LEU A N 1
ATOM 843 C CA . LEU A 1 108 ? 15.630 -0.322 -4.420 1.00 92.69 108 LEU A CA 1
ATOM 844 C C . LEU A 1 108 ? 16.479 -0.035 -5.654 1.00 92.69 108 LEU A C 1
ATOM 846 O O . LEU A 1 108 ? 16.649 1.121 -6.030 1.00 92.69 108 LEU A O 1
ATOM 850 N N . ILE A 1 109 ? 16.964 -1.096 -6.284 1.00 92.50 109 ILE A N 1
ATOM 851 C CA . ILE A 1 109 ? 17.648 -1.085 -7.571 1.00 92.50 109 ILE A CA 1
ATOM 852 C C . ILE A 1 109 ? 16.600 -1.518 -8.606 1.00 92.50 109 ILE A C 1
ATOM 854 O O . ILE A 1 109 ? 16.379 -2.721 -8.773 1.00 92.50 109 ILE A O 1
ATOM 858 N N . PRO A 1 110 ? 15.863 -0.579 -9.231 1.00 92.31 110 PRO A N 1
ATOM 859 C CA . PRO A 1 110 ? 14.821 -0.931 -10.186 1.00 92.31 110 PRO A CA 1
ATOM 86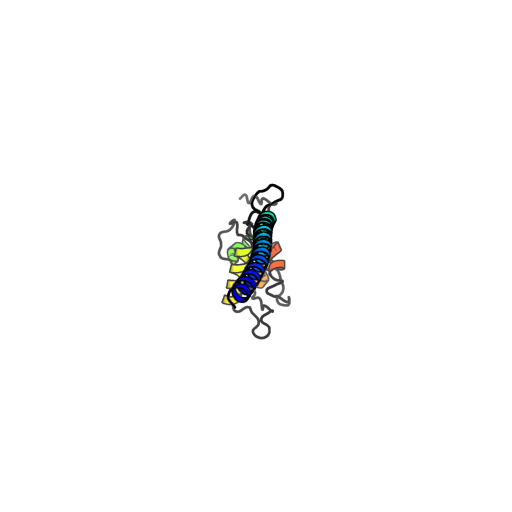0 C C . PRO A 1 110 ? 15.425 -1.615 -11.417 1.00 92.31 110 PRO A C 1
ATOM 862 O O . PRO A 1 110 ? 16.493 -1.238 -11.895 1.00 92.31 110 PRO A O 1
ATOM 865 N N . ASN A 1 111 ? 14.724 -2.611 -11.959 1.00 92.94 111 ASN A N 1
ATOM 866 C CA . ASN A 1 111 ? 15.031 -3.116 -13.294 1.00 92.94 111 ASN A CA 1
ATOM 867 C C . ASN A 1 111 ? 14.367 -2.237 -14.365 1.00 92.94 111 ASN A C 1
ATOM 869 O O . ASN A 1 111 ? 13.569 -1.353 -14.052 1.00 92.94 111 ASN A O 1
ATOM 873 N N . LYS A 1 112 ? 14.681 -2.501 -15.640 1.00 91.38 112 LYS A N 1
ATOM 874 C CA . LYS A 1 112 ? 14.145 -1.739 -16.780 1.00 91.38 112 LYS A CA 1
ATOM 875 C C . LYS A 1 112 ? 12.622 -1.691 -16.782 1.00 91.38 112 LYS A C 1
ATOM 877 O O . LYS A 1 112 ? 12.052 -0.614 -16.827 1.00 91.38 112 LYS A O 1
ATOM 882 N N . GLU A 1 113 ? 11.984 -2.840 -16.611 1.00 90.44 113 GLU A N 1
ATOM 883 C CA . GLU A 1 113 ? 10.524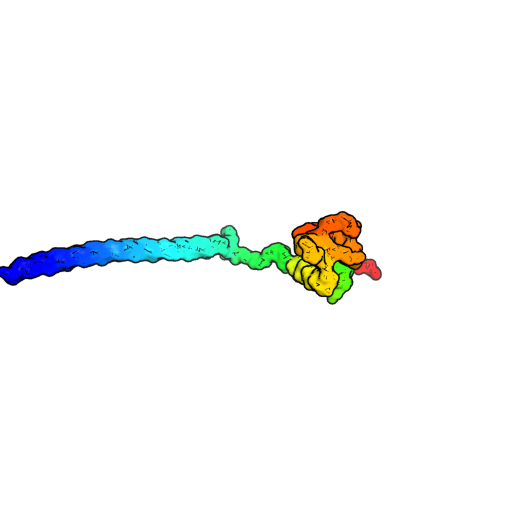 -2.947 -16.600 1.00 90.44 113 GLU A CA 1
ATOM 884 C C . GLU A 1 113 ? 9.884 -2.137 -15.464 1.00 90.44 113 GLU A C 1
ATOM 886 O O . GLU A 1 113 ? 8.878 -1.460 -15.668 1.00 90.44 113 GLU A O 1
ATOM 891 N N . PHE A 1 114 ? 10.477 -2.160 -14.265 1.00 91.00 114 PHE A N 1
ATOM 892 C CA . PHE A 1 114 ? 9.956 -1.410 -13.127 1.00 91.00 114 PHE A CA 1
ATOM 893 C C . PHE A 1 114 ? 10.217 0.095 -13.253 1.00 91.00 114 PHE A C 1
ATOM 895 O O . PHE A 1 114 ? 9.353 0.891 -12.890 1.00 91.00 114 PHE A O 1
ATOM 902 N N . ALA A 1 115 ? 11.365 0.499 -13.798 1.00 91.19 115 ALA A N 1
ATOM 903 C CA . ALA A 1 115 ? 11.657 1.902 -14.087 1.00 91.19 115 ALA A CA 1
ATOM 904 C C . ALA A 1 115 ? 10.703 2.467 -15.155 1.00 91.19 115 ALA A C 1
ATOM 906 O O . ALA A 1 115 ? 10.123 3.535 -14.945 1.00 91.19 115 ALA A O 1
ATOM 907 N N . ASP A 1 116 ? 10.463 1.710 -16.230 1.00 90.44 116 ASP A N 1
ATOM 908 C CA . ASP A 1 116 ? 9.534 2.062 -17.310 1.00 90.44 116 ASP A CA 1
ATOM 909 C C . ASP A 1 116 ? 8.086 2.172 -16.790 1.00 90.44 116 ASP A C 1
ATOM 911 O O . ASP A 1 116 ? 7.349 3.084 -17.168 1.00 90.44 116 ASP A O 1
ATOM 915 N N . LEU A 1 117 ? 7.679 1.296 -15.859 1.00 90.31 117 LEU A N 1
ATOM 916 C CA . LEU A 1 117 ? 6.380 1.382 -15.178 1.00 90.31 117 LEU A CA 1
ATOM 917 C C . LEU A 1 117 ? 6.218 2.660 -14.349 1.00 90.31 117 LEU A C 1
ATOM 919 O O . LEU A 1 117 ? 5.144 3.270 -14.325 1.00 90.31 117 LEU A O 1
ATOM 923 N N . LEU A 1 118 ? 7.269 3.047 -13.633 1.00 90.00 118 LEU A N 1
ATOM 924 C CA . LEU A 1 118 ? 7.256 4.224 -12.769 1.00 90.00 118 LEU A CA 1
ATOM 925 C C . LEU A 1 118 ? 7.513 5.529 -13.534 1.00 90.00 118 LEU A C 1
ATOM 927 O O . LEU A 1 118 ? 7.273 6.598 -12.975 1.00 90.00 118 LEU A O 1
ATOM 931 N N . GLY A 1 119 ? 7.978 5.452 -14.784 1.00 88.88 119 GLY A N 1
ATOM 932 C CA . GLY A 1 119 ? 8.371 6.614 -15.580 1.00 88.88 119 GLY A CA 1
ATOM 933 C C . GLY A 1 119 ? 9.588 7.341 -15.003 1.00 88.88 119 GLY A C 1
ATOM 934 O O . GLY A 1 119 ? 9.646 8.568 -15.053 1.00 88.88 119 GLY A O 1
ATOM 935 N N . ILE A 1 120 ? 10.526 6.601 -14.403 1.00 89.62 120 ILE A N 1
ATOM 936 C CA . ILE A 1 120 ? 11.734 7.151 -13.770 1.00 89.62 120 ILE A CA 1
ATOM 937 C C . ILE A 1 120 ? 12.995 6.735 -14.527 1.00 89.62 120 ILE A C 1
ATOM 939 O O . ILE A 1 120 ? 13.016 5.731 -15.236 1.00 89.62 120 ILE A O 1
ATOM 943 N N . THR A 1 121 ? 14.076 7.488 -14.334 1.00 89.38 121 THR A N 1
ATOM 944 C CA . THR A 1 121 ? 15.409 7.093 -14.799 1.00 89.38 121 THR A CA 1
ATOM 945 C C . THR A 1 121 ? 16.080 6.159 -13.791 1.00 89.38 121 THR A C 1
ATOM 947 O O . THR A 1 121 ? 15.770 6.193 -12.600 1.00 89.38 121 THR A O 1
ATOM 950 N N . MET A 1 122 ? 17.044 5.356 -14.253 1.00 85.06 122 MET A N 1
ATOM 951 C CA . MET A 1 122 ? 17.806 4.427 -13.401 1.00 85.06 122 MET A CA 1
ATOM 952 C C . MET A 1 122 ? 18.627 5.115 -12.308 1.00 85.06 122 MET A C 1
ATOM 954 O O . MET A 1 122 ? 18.922 4.502 -11.288 1.00 85.06 122 MET A O 1
ATOM 958 N N . ASP A 1 123 ? 18.948 6.393 -12.501 1.00 85.69 123 ASP A N 1
ATOM 959 C CA . ASP A 1 123 ? 19.699 7.199 -11.536 1.00 85.69 123 ASP A CA 1
ATOM 960 C C . ASP A 1 123 ? 18.810 7.754 -10.411 1.00 85.69 123 ASP A C 1
ATOM 962 O O . ASP A 1 123 ? 19.297 8.375 -9.466 1.00 85.69 123 ASP A O 1
ATOM 966 N N . THR A 1 124 ? 17.490 7.567 -10.504 1.00 87.88 124 THR A N 1
ATOM 967 C CA . THR A 1 124 ? 16.549 8.052 -9.493 1.00 87.88 124 THR A CA 1
ATOM 968 C C . THR A 1 124 ? 16.626 7.176 -8.246 1.00 87.88 124 THR A C 1
ATOM 970 O O . THR A 1 124 ? 16.383 5.971 -8.304 1.00 87.88 124 THR A O 1
ATOM 973 N N . GLU A 1 125 ? 16.888 7.784 -7.086 1.00 89.00 125 GLU A N 1
ATOM 974 C CA . GLU A 1 125 ? 16.874 7.055 -5.818 1.00 89.00 125 GLU A CA 1
ATOM 975 C C . GLU A 1 125 ? 15.468 6.522 -5.503 1.00 89.00 125 GLU A C 1
ATOM 977 O O . GLU A 1 125 ? 14.538 7.273 -5.183 1.00 89.00 125 GLU A O 1
ATOM 982 N N . LEU A 1 126 ? 15.309 5.199 -5.558 1.00 91.94 126 LEU A N 1
ATOM 983 C CA . LEU A 1 126 ? 14.049 4.521 -5.287 1.00 91.94 126 LEU A CA 1
ATOM 984 C C . LEU A 1 126 ? 14.084 3.817 -3.926 1.00 91.94 126 LEU A C 1
ATOM 986 O O . LEU A 1 126 ? 15.079 3.219 -3.529 1.00 91.94 126 LEU A O 1
ATOM 990 N N . SER A 1 127 ? 12.977 3.882 -3.195 1.00 92.62 127 SER A N 1
ATOM 991 C CA . SER A 1 127 ? 12.783 3.246 -1.893 1.00 92.62 127 SER A CA 1
ATOM 992 C C . SER A 1 127 ? 11.350 2.743 -1.757 1.00 92.62 127 SER A C 1
ATOM 994 O O . SER A 1 127 ? 10.445 3.179 -2.472 1.00 92.62 127 SER A O 1
ATOM 996 N N . TYR A 1 128 ? 11.105 1.877 -0.772 1.00 90.12 128 TYR A N 1
ATOM 997 C CA . TYR A 1 128 ? 9.749 1.410 -0.461 1.00 90.12 128 TYR A CA 1
ATOM 998 C C . TYR A 1 128 ? 8.756 2.545 -0.156 1.00 90.12 128 TYR A C 1
ATOM 1000 O O . TYR A 1 128 ? 7.551 2.383 -0.346 1.00 90.12 128 TYR A O 1
ATOM 1008 N N . PHE A 1 129 ? 9.253 3.686 0.326 1.00 87.56 129 PHE A N 1
ATOM 1009 C CA . PHE A 1 129 ? 8.424 4.819 0.720 1.00 87.56 129 PHE A CA 1
ATOM 1010 C C . PHE A 1 129 ? 8.032 5.705 -0.468 1.00 87.56 129 PHE A C 1
ATOM 1012 O O . PHE A 1 129 ? 6.887 6.145 -0.557 1.00 87.56 129 PHE A O 1
ATOM 1019 N N . ASN A 1 130 ? 8.959 5.959 -1.395 1.00 90.94 130 ASN A N 1
ATOM 1020 C CA . ASN A 1 130 ? 8.731 6.920 -2.475 1.00 90.94 130 ASN A CA 1
ATOM 1021 C C . ASN A 1 130 ? 8.117 6.298 -3.742 1.00 90.94 130 ASN A C 1
ATOM 1023 O O . ASN A 1 130 ? 7.404 7.009 -4.452 1.00 90.94 130 ASN A O 1
ATOM 1027 N N . TYR A 1 131 ? 8.283 4.989 -3.999 1.00 91.31 131 TYR A N 1
ATOM 1028 C CA . TYR A 1 131 ? 7.785 4.383 -5.246 1.00 91.31 131 TYR A CA 1
ATOM 1029 C C . TYR A 1 131 ? 6.266 4.520 -5.401 1.00 91.31 131 TYR A C 1
ATOM 1031 O O . TYR A 1 131 ? 5.740 4.655 -6.505 1.00 91.31 131 TYR A O 1
ATOM 1039 N N . GLN A 1 132 ? 5.537 4.533 -4.282 1.00 89.00 132 GLN A N 1
ATOM 1040 C CA . GLN A 1 132 ? 4.085 4.708 -4.278 1.00 89.00 132 GLN A CA 1
ATOM 1041 C C . GLN A 1 132 ? 3.655 6.092 -4.781 1.00 89.00 132 GLN A C 1
ATOM 1043 O O . GLN A 1 132 ? 2.527 6.246 -5.261 1.00 89.00 132 GLN A O 1
ATOM 1048 N N . GLY A 1 133 ? 4.529 7.092 -4.651 1.00 88.69 133 GLY A N 1
ATOM 1049 C CA . GLY A 1 133 ? 4.341 8.423 -5.216 1.00 88.69 133 GLY A CA 1
ATOM 1050 C C . GLY A 1 133 ? 4.418 8.394 -6.739 1.00 88.69 133 GLY A C 1
ATOM 1051 O O . GLY A 1 133 ? 3.507 8.898 -7.391 1.00 88.69 133 GLY A O 1
ATOM 1052 N N . PHE A 1 134 ? 5.429 7.719 -7.292 1.00 89.25 134 PHE A N 1
ATOM 1053 C CA . PHE A 1 134 ? 5.599 7.555 -8.742 1.00 89.25 134 PHE A CA 1
ATOM 1054 C C . PHE A 1 134 ? 4.460 6.739 -9.373 1.00 89.25 134 PHE A C 1
ATOM 1056 O O . PHE A 1 134 ? 3.954 7.088 -10.434 1.00 89.25 134 PHE A O 1
ATOM 1063 N N . LEU A 1 135 ? 3.923 5.746 -8.655 1.00 88.06 135 LEU A N 1
ATOM 1064 C CA . LEU A 1 135 ? 2.742 4.991 -9.096 1.00 88.06 135 LEU A CA 1
ATOM 1065 C C . LEU A 1 135 ? 1.453 5.815 -9.177 1.00 88.06 135 LEU A C 1
ATOM 1067 O O . LEU A 1 135 ? 0.474 5.331 -9.735 1.00 88.06 135 LEU A O 1
ATOM 1071 N N . LYS A 1 136 ? 1.383 7.024 -8.603 1.00 83.69 136 LYS A N 1
ATOM 1072 C CA . LYS A 1 136 ? 0.132 7.801 -8.574 1.00 83.69 136 LYS A CA 1
ATOM 1073 C C . LYS A 1 136 ? -0.416 8.069 -9.982 1.00 83.69 136 LYS A C 1
ATOM 1075 O O . LYS A 1 136 ? -1.633 8.058 -10.137 1.00 83.69 136 LYS A O 1
ATOM 1080 N N . GLY A 1 137 ? 0.458 8.254 -10.974 1.00 82.50 137 GLY A N 1
ATOM 1081 C CA . GLY A 1 137 ? 0.071 8.453 -12.376 1.00 82.50 137 GLY A CA 1
ATOM 1082 C C . GLY A 1 137 ? -0.545 7.219 -13.044 1.00 82.50 137 GLY A C 1
ATOM 1083 O O . GLY A 1 137 ? -1.227 7.358 -14.048 1.00 82.50 137 GLY A O 1
ATOM 1084 N N . GLN A 1 138 ? -0.368 6.031 -12.458 1.00 83.50 138 GLN A N 1
ATOM 1085 C CA . GLN A 1 138 ? -0.884 4.765 -12.985 1.00 83.50 138 GLN A CA 1
ATOM 1086 C C . GLN A 1 138 ? -2.325 4.453 -12.538 1.00 83.50 138 GLN A C 1
ATOM 1088 O O . GLN A 1 138 ? -2.896 3.437 -12.937 1.00 83.50 138 GLN A O 1
ATOM 1093 N N . TYR A 1 139 ? -2.926 5.307 -11.700 1.00 87.62 139 TYR A N 1
ATOM 1094 C CA . TYR A 1 139 ? -4.315 5.173 -11.255 1.00 87.62 139 TYR A CA 1
ATOM 1095 C C . TYR A 1 139 ? -5.209 6.163 -11.994 1.00 87.62 139 TYR A C 1
ATOM 1097 O O . TYR A 1 139 ? -4.928 7.362 -12.032 1.00 87.62 139 TYR A O 1
ATOM 1105 N N . ILE A 1 140 ? -6.343 5.678 -12.492 1.00 84.06 140 ILE A N 1
ATOM 1106 C CA . ILE A 1 140 ? -7.356 6.529 -13.109 1.00 84.06 140 ILE A CA 1
ATOM 1107 C C . ILE A 1 140 ? -8.164 7.168 -11.975 1.00 84.06 140 ILE A C 1
ATOM 1109 O O . ILE A 1 140 ? -8.879 6.496 -11.226 1.00 84.06 140 ILE A O 1
ATOM 1113 N N . SER A 1 141 ? -8.020 8.485 -11.805 1.00 67.38 141 SER A N 1
ATOM 1114 C CA . SER A 1 141 ? -8.861 9.235 -10.871 1.00 67.38 141 SER A CA 1
ATOM 1115 C C . SER A 1 141 ? -10.310 9.156 -11.353 1.00 67.38 141 SER A C 1
ATOM 1117 O O . SER A 1 141 ? -10.583 9.441 -12.515 1.00 67.38 141 SER A O 1
ATOM 1119 N N . THR A 1 142 ? -11.223 8.775 -10.455 1.00 59.38 142 THR A N 1
ATOM 1120 C CA . THR A 1 142 ? -12.655 8.451 -10.663 1.00 59.38 142 THR A CA 1
ATOM 1121 C C . THR A 1 142 ? -13.543 9.519 -11.348 1.00 59.38 142 THR A C 1
ATOM 1123 O O . THR A 1 142 ? -14.760 9.437 -11.246 1.00 59.38 142 THR A O 1
ATOM 1126 N N . GLY A 1 143 ? -12.978 10.522 -12.024 1.00 53.53 143 GLY A N 1
ATOM 1127 C CA . GLY A 1 143 ? -13.691 11.531 -12.816 1.00 53.53 143 GLY A CA 1
ATOM 1128 C C . GLY A 1 143 ? -13.427 11.485 -14.325 1.00 53.53 143 GLY A C 1
ATOM 1129 O O . GLY A 1 143 ? -13.987 12.308 -15.038 1.00 53.53 143 GLY A O 1
ATOM 1130 N N . VAL A 1 144 ? -12.594 10.564 -14.822 1.00 49.38 144 VAL A N 1
ATOM 1131 C CA . VAL A 1 144 ? -12.343 10.407 -16.263 1.00 49.38 144 VAL A CA 1
ATOM 1132 C C . VAL A 1 144 ? -12.878 9.050 -16.696 1.00 49.38 144 VAL A C 1
ATOM 1134 O O . VAL A 1 144 ? -12.202 8.029 -16.584 1.00 49.38 144 VAL A O 1
ATOM 1137 N N . VAL A 1 145 ? -14.135 9.041 -17.133 1.00 46.69 145 VAL A N 1
ATOM 1138 C CA . VAL A 1 145 ? -14.698 7.943 -17.920 1.00 46.69 145 VAL A CA 1
ATOM 1139 C C . VAL A 1 145 ? -13.980 8.014 -19.264 1.00 46.69 145 VAL A C 1
ATOM 1141 O O . VAL A 1 145 ? -14.235 8.913 -20.060 1.00 46.69 145 VAL A O 1
ATOM 1144 N N . VAL A 1 146 ? -12.977 7.162 -19.462 1.00 49.88 146 VAL A N 1
ATOM 1145 C CA . VAL A 1 146 ? -12.391 6.977 -20.788 1.00 49.88 146 VAL A CA 1
ATOM 1146 C C . VAL A 1 146 ? -13.321 6.006 -21.497 1.00 49.88 146 VAL A C 1
ATOM 1148 O O . VAL A 1 146 ? -13.228 4.795 -21.307 1.00 49.88 146 VAL A O 1
ATOM 1151 N N . ASP A 1 147 ? -14.271 6.558 -22.247 1.00 42.78 147 ASP A N 1
ATOM 1152 C CA . ASP A 1 147 ? -15.026 5.815 -23.249 1.00 42.78 147 ASP A CA 1
ATOM 1153 C C . ASP A 1 147 ? -14.043 5.379 -24.343 1.00 42.78 147 ASP A C 1
ATOM 1155 O O . ASP A 1 147 ? -13.862 6.059 -25.354 1.00 42.78 147 ASP A O 1
ATOM 1159 N N . THR A 1 148 ? -13.360 4.251 -24.138 1.00 41.09 148 THR A N 1
ATOM 1160 C CA . THR A 1 148 ? -12.624 3.587 -25.217 1.00 41.09 148 THR A CA 1
ATOM 1161 C C . THR A 1 148 ? -13.653 2.933 -26.128 1.00 41.09 148 THR A C 1
ATOM 1163 O O . THR A 1 148 ? -14.059 1.787 -25.941 1.00 41.09 148 THR A O 1
ATOM 1166 N N . THR A 1 149 ? -14.125 3.727 -27.082 1.00 37.28 149 THR A N 1
ATOM 1167 C CA . THR A 1 149 ? -14.871 3.265 -28.247 1.00 37.28 149 THR A CA 1
ATOM 1168 C C . THR A 1 149 ? -13.864 2.959 -29.356 1.00 37.28 149 THR A C 1
ATOM 1170 O O . THR A 1 149 ? -12.996 3.794 -29.612 1.00 37.28 149 THR A O 1
ATOM 1173 N N . ALA A 1 150 ? -14.089 1.825 -30.030 1.00 32.16 150 ALA A N 1
ATOM 1174 C CA . ALA A 1 150 ? -13.443 1.291 -31.240 1.00 32.16 150 ALA A CA 1
ATOM 1175 C C . ALA A 1 150 ? -12.231 0.368 -31.036 1.00 32.16 150 ALA A C 1
ATOM 1177 O O . ALA A 1 150 ? -11.157 0.834 -30.602 1.00 32.16 150 ALA A O 1
#

pLDDT: mean 81.13, std 15.21, range [32.16, 96.19]

Radius of gyration: 32.55 Å; chains: 1; bounding box: 49×24×114 Å

InterPro domains:
  IPR003121 SWIB/MDM2 domain [PF02201] (65-119)
  IPR003121 SWIB/MDM2 domain [PS51925] (58-141)
  IPR036885 SWIB/MDM2 domain superfamily [G3DSA:1.10.245.10] (53-144)
  IPR036885 SWIB/MDM2 domain superfamily [SSF47592] (54-130)

Organism: NCBI:txid47790

Secondary structure (DSSP, 8-state):
-HHHHHHHHHHHHHHHHHHHHHHHHHHHHHHHHHHHHHHHHHHTTS-TTSSPP-S--GGGSEEEB-HHHHHHTT--TT-EEEHHHHHHHHHHHHHHTT-B-SS-TTEE---HHHHHHHT--TTS-EETTTHHHHGGGGB--TT-------

Sequence (150 aa):
HVETTVAAELKELKAELKAMQKDFVKFQKVVATASSKSNKRKRAKLNADGTEPSRSSGFRKPTFILDQLADFLNISRGTQVPRTEVTKLINAYIKANKLQDPTDGRKLIPNKEFADLLGITMDTELSYFNYQGFLKGQYISTGVVVDTTA

Foldseek 3Di:
DVVVVVVVVVVVVVVVVVVVVVVVVVVVVVVVVVVVVVVVVQVVQADPVRHGDPPPPVQQPFFAFQPLLCVVLVHDHPGGGGNVVSLVSVVVVQVVVVQADPVDRQWGQDDPSLCVQLVHDSPDTDGSPCSSVSCPVRTDDPPDPPPPDD